Protein AF-A0A498HSN2-F1 (afdb_monomer)

Solvent-accessible surface area (backbone atoms only — not comparable to full-atom values): 5650 Å² total; per-residue (Å²): 113,71,64,61,48,51,52,37,43,51,29,38,59,40,42,69,43,93,50,56,70,57,13,42,50,24,47,53,50,46,45,51,50,57,70,61,40,72,82,65,74,71,50,40,72,53,52,53,49,42,41,64,67,23,52,52,48,35,48,51,52,38,49,53,52,23,55,60,25,69,75,39,86,94,24,68,66,60,20,51,47,31,50,54,41,39,52,54,41,52,51,39,51,52,54,55,45,64,74,40,42,67,56,62,74,110

pLDDT: mean 91.73, std 8.11, range [59.59, 98.5]

Mean predicted aligned error: 3.61 Å

Secondary structure (DSSP, 8-state):
-HHHHHHHHHHHHHTT-SSHHHHHHHHHHHHHHHHHGGGG---HHHHHHHIIIIIHHHHHHHHHHHHHHHTSTT-HHHHHHHHHHHHHHHHHHHHHHHHHHHHHT-

Radius of gyration: 14.37 Å; Cα contacts (8 Å, |Δi|>4): 95; chains: 1; bounding box: 35×22×41 Å

Nearest PDB structures (foldseek):
  6f1u-assembly1_f  TM=6.181E-01  e=3.260E+00  Homo sapiens
  6f1t-assembly1_f  TM=6.181E-01  e=8.762E+00  Homo sapiens
  7z8f-assembly1_m  TM=4.822E-01  e=9.230E+00  Homo sapiens

Organism: Malus domestica (NCBI:txid3750)

InterPro domains:
  IPR056604 GBF1-like, tetratricopeptide repeats domain [PF23325] (5-106)

Sequence (106 aa):
MNLFVKLGEAFQKISLARREEIRNHAVLSLQKSFKLAEELEFTPTNYTSCFNLVIFVMVDDLHKKMLEYSQRENAEKEMRGMEGTLKIALELLTDVYLQFLIPISQ

Structure (mmCIF, N/CA/C/O backbone):
data_AF-A0A498HSN2-F1
#
_entry.id   AF-A0A498HSN2-F1
#
loop_
_atom_site.group_PDB
_atom_site.id
_atom_site.type_symbol
_atom_site.label_atom_id
_atom_site.label_alt_id
_atom_site.label_comp_id
_atom_site.label_asym_id
_atom_site.label_entity_id
_atom_site.label_seq_id
_atom_site.pdbx_PDB_ins_code
_atom_site.Cartn_x
_atom_site.Cartn_y
_atom_site.Cartn_z
_atom_site.occupancy
_atom_site.B_iso_or_equiv
_atom_site.auth_seq_id
_atom_site.auth_comp_id
_atom_site.auth_asym_id
_atom_site.auth_atom_id
_atom_site.pdbx_PDB_model_num
ATOM 1 N N . MET A 1 1 ? -19.754 2.779 6.183 1.00 59.59 1 MET A N 1
ATOM 2 C CA . MET A 1 1 ? -18.501 1.994 6.125 1.00 59.59 1 MET A CA 1
ATOM 3 C C . MET A 1 1 ? -18.042 1.633 4.704 1.00 59.59 1 MET A C 1
ATOM 5 O O . MET A 1 1 ? -16.874 1.814 4.391 1.00 59.59 1 MET A O 1
ATOM 9 N N . ASN A 1 2 ? -18.953 1.211 3.816 1.00 71.62 2 ASN A N 1
ATOM 10 C CA . ASN A 1 2 ? -18.661 0.874 2.412 1.00 71.62 2 ASN A CA 1
ATOM 11 C C . ASN A 1 2 ? -17.909 1.985 1.631 1.00 71.62 2 ASN A C 1
ATOM 13 O O . ASN A 1 2 ? -17.077 1.683 0.787 1.00 71.62 2 ASN A O 1
ATOM 17 N N . LEU A 1 3 ? -18.146 3.265 1.948 1.00 87.69 3 LEU A N 1
ATOM 18 C CA . LEU A 1 3 ? -17.511 4.394 1.252 1.00 87.69 3 LEU A CA 1
ATOM 19 C C . LEU A 1 3 ? -16.021 4.572 1.572 1.00 87.69 3 LEU A C 1
ATOM 21 O O . LEU A 1 3 ? -15.260 4.890 0.667 1.00 87.69 3 LEU A O 1
ATOM 25 N N . PHE A 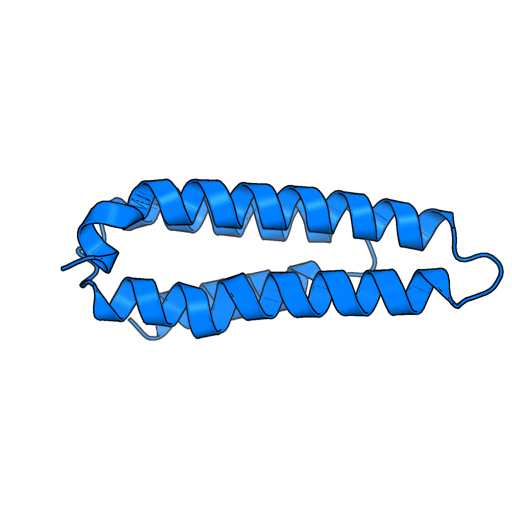1 4 ? -15.595 4.349 2.821 1.00 89.75 4 PHE A N 1
ATOM 26 C CA . PHE A 1 4 ? -14.181 4.488 3.183 1.00 89.75 4 PHE A CA 1
ATOM 27 C C . PHE A 1 4 ? -13.349 3.352 2.584 1.00 89.75 4 PHE A C 1
ATOM 29 O O . PHE A 1 4 ? -12.302 3.600 2.000 1.00 89.75 4 PHE A O 1
ATOM 36 N N . VAL A 1 5 ? -13.864 2.118 2.632 1.00 89.56 5 VAL 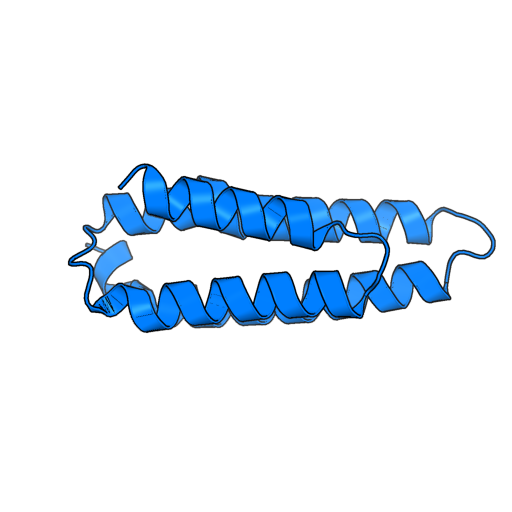A N 1
ATOM 37 C CA . VAL A 1 5 ? -13.232 0.976 1.953 1.00 89.56 5 VAL A CA 1
ATOM 38 C C . VAL A 1 5 ? -13.153 1.228 0.447 1.00 89.56 5 VAL A C 1
ATOM 40 O O . VAL A 1 5 ? -12.079 1.094 -0.122 1.00 89.56 5 VAL A O 1
ATOM 43 N N . LYS A 1 6 ? -14.231 1.708 -0.191 1.00 92.81 6 LYS A N 1
ATOM 44 C CA . LYS A 1 6 ? -14.214 2.091 -1.616 1.00 92.81 6 LYS A CA 1
ATOM 45 C C . LYS A 1 6 ? -13.200 3.185 -1.942 1.00 92.81 6 LYS A C 1
ATOM 47 O O . LYS A 1 6 ? -12.573 3.139 -2.997 1.00 92.81 6 LYS A O 1
ATOM 52 N N . LEU A 1 7 ? -13.051 4.179 -1.067 1.00 93.56 7 LEU A N 1
ATOM 53 C CA . LEU A 1 7 ? -12.024 5.210 -1.212 1.00 93.56 7 LEU A CA 1
ATOM 54 C C . LEU A 1 7 ? -10.625 4.588 -1.125 1.00 93.56 7 LEU A C 1
ATOM 56 O O . LEU A 1 7 ? -9.767 4.882 -1.955 1.00 93.56 7 LEU A O 1
ATOM 60 N N . GLY A 1 8 ? -10.422 3.689 -0.164 1.00 94.25 8 GLY A N 1
ATOM 61 C CA . GLY A 1 8 ? -9.196 2.917 -0.019 1.00 94.25 8 GLY A CA 1
ATOM 62 C C . GLY A 1 8 ? -8.866 2.094 -1.263 1.00 94.25 8 GLY A C 1
ATOM 63 O O . GLY A 1 8 ? -7.771 2.218 -1.801 1.00 94.25 8 GLY A O 1
ATOM 64 N N . GLU A 1 9 ? -9.827 1.330 -1.779 1.00 94.81 9 GLU A N 1
ATOM 65 C CA . GLU A 1 9 ? -9.703 0.569 -3.028 1.00 94.81 9 GLU A CA 1
ATOM 66 C C . GLU A 1 9 ? -9.387 1.476 -4.227 1.00 94.81 9 GLU A C 1
ATOM 68 O O . GLU A 1 9 ? -8.611 1.106 -5.108 1.00 94.81 9 GLU A O 1
ATOM 73 N N . ALA A 1 10 ? -9.963 2.681 -4.285 1.00 96.44 10 ALA A N 1
ATOM 74 C CA . ALA A 1 10 ? -9.649 3.639 -5.340 1.00 96.44 10 ALA A CA 1
ATOM 75 C C . ALA A 1 10 ? -8.181 4.086 -5.266 1.00 96.44 10 ALA A C 1
ATOM 77 O O . ALA A 1 10 ? -7.486 4.063 -6.284 1.00 96.44 10 ALA A O 1
ATOM 78 N N . PHE A 1 11 ? -7.679 4.431 -4.076 1.00 97.12 11 PHE A N 1
ATOM 79 C CA . PHE A 1 11 ? -6.266 4.770 -3.897 1.00 97.12 11 PHE A CA 1
ATOM 80 C C . PHE A 1 11 ? -5.341 3.581 -4.159 1.00 97.12 11 PHE A C 1
ATOM 82 O O . PHE A 1 11 ? -4.323 3.762 -4.824 1.00 97.12 11 PHE A O 1
ATOM 89 N N . GLN A 1 12 ? -5.716 2.373 -3.733 1.00 96.06 12 GLN A N 1
ATOM 90 C CA . GLN A 1 12 ? -4.981 1.143 -4.027 1.00 96.06 12 GLN A CA 1
ATOM 91 C C . GLN A 1 12 ? -4.841 0.938 -5.543 1.00 96.06 12 GLN A C 1
ATOM 93 O O . GLN A 1 12 ? -3.727 0.752 -6.029 1.00 96.06 12 GLN A O 1
ATOM 98 N N . LYS A 1 13 ? -5.911 1.096 -6.331 1.00 96.88 13 LYS A N 1
ATOM 99 C CA . LYS A 1 13 ? -5.829 1.009 -7.803 1.00 96.88 13 LYS A CA 1
ATOM 100 C C . LYS A 1 13 ? -4.945 2.100 -8.410 1.00 96.88 13 LYS A C 1
ATOM 102 O O . LYS A 1 13 ? -4.159 1.823 -9.316 1.00 96.88 13 LYS A O 1
ATOM 107 N N . ILE A 1 14 ? -5.046 3.338 -7.920 1.00 97.56 14 ILE A N 1
ATOM 108 C CA . ILE A 1 14 ? -4.221 4.460 -8.402 1.00 97.56 14 ILE A CA 1
ATOM 109 C C . ILE A 1 14 ? -2.744 4.265 -8.017 1.00 97.56 14 ILE A C 1
ATOM 111 O O . ILE A 1 14 ? -1.860 4.678 -8.769 1.00 97.56 14 ILE A O 1
ATOM 115 N N . SER A 1 15 ? -2.454 3.567 -6.915 1.00 97.25 15 SER A N 1
ATOM 116 C CA . SER A 1 15 ? -1.087 3.231 -6.499 1.00 97.25 15 SER A CA 1
ATOM 117 C C . SER A 1 15 ? -0.343 2.349 -7.510 1.00 97.25 15 SER A C 1
ATOM 119 O O . SER A 1 15 ? 0.873 2.267 -7.448 1.00 97.25 15 SER A O 1
ATOM 121 N N . LEU A 1 16 ? -1.031 1.764 -8.499 1.00 96.75 1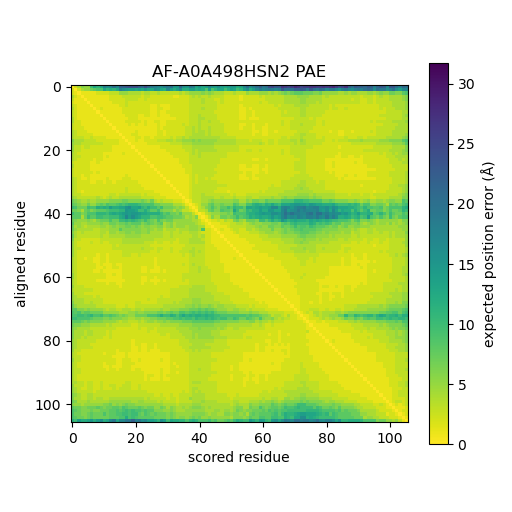6 LEU A N 1
ATOM 122 C CA . LEU A 1 16 ? -0.435 1.000 -9.604 1.00 96.75 16 LEU A CA 1
ATOM 123 C C . LEU A 1 16 ? -0.250 1.824 -10.892 1.00 96.75 16 LEU A C 1
ATOM 125 O O . LEU A 1 16 ? 0.067 1.279 -11.953 1.00 96.75 16 LEU A O 1
ATOM 129 N N . ALA A 1 17 ? -0.444 3.144 -10.831 1.00 96.69 17 ALA A N 1
ATOM 130 C CA . ALA A 1 17 ? -0.263 4.033 -11.971 1.00 96.69 17 ALA A CA 1
ATOM 131 C C . ALA A 1 17 ? 1.157 3.960 -12.562 1.00 96.69 17 ALA A C 1
ATOM 133 O O . ALA A 1 17 ? 2.164 3.760 -11.882 1.00 96.69 17 ALA A O 1
ATOM 134 N N . ARG A 1 18 ? 1.268 4.217 -13.869 1.00 92.56 18 ARG A N 1
ATOM 135 C CA . ARG A 1 18 ? 2.566 4.207 -14.563 1.00 92.56 18 ARG A CA 1
ATOM 136 C C . ARG A 1 18 ? 3.527 5.286 -14.043 1.00 92.56 18 ARG A C 1
ATOM 138 O O . ARG A 1 18 ? 4.732 5.056 -13.996 1.00 92.56 18 ARG A O 1
ATOM 145 N N . ARG A 1 19 ? 3.005 6.460 -13.676 1.00 95.94 19 ARG A N 1
ATOM 146 C CA . ARG A 1 19 ? 3.803 7.594 -13.184 1.00 95.94 19 ARG A CA 1
ATOM 147 C C . ARG A 1 19 ? 4.034 7.460 -11.683 1.00 95.94 19 ARG A C 1
ATOM 149 O O . ARG A 1 19 ? 3.070 7.402 -10.927 1.00 95.94 19 ARG A O 1
ATOM 156 N N . GLU A 1 20 ? 5.297 7.466 -11.276 1.00 96.31 20 GLU A N 1
ATOM 157 C CA . GLU A 1 20 ? 5.709 7.310 -9.877 1.00 96.31 20 GLU A CA 1
ATOM 158 C C . GLU A 1 20 ? 5.110 8.371 -8.954 1.00 96.31 20 GLU A C 1
ATOM 160 O O . GLU A 1 20 ? 4.557 8.034 -7.914 1.00 96.31 20 GLU A O 1
ATOM 165 N N . GLU A 1 21 ? 5.111 9.633 -9.381 1.00 97.31 21 GLU A N 1
ATOM 166 C CA . GLU A 1 21 ? 4.515 10.740 -8.625 1.00 97.31 21 GLU A CA 1
ATOM 167 C C . GLU A 1 21 ? 3.038 10.488 -8.291 1.00 97.31 21 GLU A C 1
ATOM 169 O O . GLU A 1 21 ? 2.601 10.740 -7.171 1.00 97.31 21 GLU A O 1
ATOM 174 N N . ILE A 1 22 ? 2.274 9.931 -9.241 1.00 97.88 22 ILE A N 1
ATOM 175 C CA . ILE A 1 22 ? 0.853 9.613 -9.045 1.00 97.88 22 ILE A CA 1
ATOM 176 C C . ILE A 1 22 ? 0.700 8.458 -8.055 1.00 97.88 22 ILE A C 1
ATOM 178 O O . ILE A 1 22 ? -0.148 8.536 -7.165 1.00 97.88 22 ILE A O 1
ATOM 182 N N . ARG A 1 23 ? 1.526 7.408 -8.180 1.00 97.88 23 ARG A N 1
ATOM 183 C CA . ARG A 1 23 ? 1.501 6.281 -7.238 1.00 97.88 23 ARG A CA 1
ATOM 184 C C . ARG A 1 23 ? 1.783 6.750 -5.816 1.00 97.88 23 ARG A C 1
ATOM 186 O O . ARG A 1 23 ? 0.989 6.489 -4.917 1.00 97.88 23 ARG A O 1
ATOM 193 N N . ASN A 1 24 ? 2.875 7.490 -5.632 1.00 98.38 24 ASN A N 1
ATOM 194 C CA . ASN A 1 24 ? 3.311 7.977 -4.326 1.00 98.38 24 ASN A CA 1
ATOM 195 C C . ASN A 1 24 ? 2.258 8.911 -3.718 1.00 98.38 24 ASN A C 1
ATOM 197 O O . ASN A 1 24 ? 1.907 8.770 -2.548 1.00 98.38 24 ASN A O 1
ATOM 201 N N . HIS A 1 25 ? 1.681 9.810 -4.521 1.00 98.19 25 HIS A N 1
ATOM 202 C CA . HIS A 1 25 ? 0.606 10.684 -4.060 1.00 98.19 25 HIS A CA 1
ATOM 203 C C . HIS A 1 25 ? -0.640 9.899 -3.623 1.00 98.19 25 HIS A C 1
ATOM 205 O O . HIS A 1 25 ? -1.281 10.275 -2.641 1.00 98.19 25 HIS A O 1
ATOM 211 N N . ALA A 1 26 ? -0.995 8.809 -4.310 1.00 98.25 26 ALA A N 1
ATOM 212 C CA . ALA A 1 26 ? -2.125 7.967 -3.919 1.00 98.25 26 ALA A CA 1
ATOM 213 C C . ALA A 1 26 ? -1.894 7.281 -2.567 1.00 98.25 26 ALA A C 1
ATOM 215 O O . ALA A 1 26 ? -2.774 7.339 -1.709 1.00 98.25 26 ALA A O 1
ATOM 216 N N . VAL A 1 27 ? -0.702 6.716 -2.344 1.00 98.19 27 VAL A N 1
ATOM 217 C CA . VAL A 1 27 ? -0.341 6.097 -1.056 1.00 98.19 27 VAL A CA 1
ATOM 218 C C . VAL A 1 27 ? -0.380 7.136 0.071 1.00 98.19 27 VAL A C 1
ATOM 220 O O . VAL A 1 27 ? -1.033 6.923 1.088 1.00 98.19 27 VAL A O 1
ATOM 223 N N . LEU A 1 28 ? 0.224 8.310 -0.127 1.00 97.94 28 LEU A N 1
ATOM 224 C CA . LEU A 1 28 ? 0.212 9.384 0.877 1.00 97.94 28 LEU A CA 1
ATOM 225 C C . LEU A 1 28 ? -1.204 9.921 1.152 1.00 97.94 28 LEU A C 1
ATOM 227 O O . LEU A 1 28 ? -1.546 10.243 2.292 1.00 97.94 28 LEU A O 1
ATOM 231 N N . SER A 1 29 ? -2.054 9.991 0.125 1.00 97.75 29 SER A N 1
ATOM 232 C CA . SER A 1 29 ? -3.460 10.394 0.277 1.00 97.75 29 SER A CA 1
ATOM 233 C C . SER A 1 29 ? -4.260 9.367 1.077 1.00 97.75 29 SER A C 1
ATOM 235 O O . SER A 1 29 ? -5.085 9.743 1.913 1.00 97.75 29 SER A O 1
ATOM 237 N N . LEU A 1 30 ? -3.985 8.076 0.876 1.00 96.25 30 LEU A N 1
ATOM 238 C CA . LEU A 1 30 ? -4.564 7.007 1.682 1.00 96.25 30 LEU A CA 1
ATOM 239 C C . LEU A 1 30 ? -4.128 7.121 3.149 1.00 96.25 30 LEU A C 1
ATOM 241 O O . LEU A 1 30 ? -4.983 7.106 4.032 1.00 96.25 30 LEU A O 1
ATOM 245 N N . GLN A 1 31 ? -2.835 7.331 3.419 1.00 94.81 31 GLN A N 1
ATOM 246 C CA . GLN A 1 31 ? -2.320 7.529 4.782 1.00 94.81 31 GLN A CA 1
ATOM 247 C C . GLN A 1 31 ? -3.016 8.707 5.474 1.00 94.81 31 GLN A C 1
ATOM 249 O O . GLN A 1 31 ? -3.471 8.595 6.610 1.00 94.81 31 GLN A O 1
ATOM 254 N N . LYS A 1 32 ? -3.145 9.841 4.771 1.00 93.81 32 LYS A N 1
ATOM 255 C CA . LYS A 1 32 ? -3.861 11.017 5.278 1.00 93.81 32 LYS A CA 1
ATOM 256 C C . LYS A 1 32 ? -5.328 10.702 5.577 1.00 93.81 32 LYS A C 1
ATOM 258 O O . LYS A 1 32 ? -5.852 11.184 6.575 1.00 93.81 32 LYS A O 1
ATOM 263 N N . SER A 1 33 ? -5.974 9.886 4.745 1.00 92.19 33 SER A N 1
ATOM 264 C CA . SER A 1 33 ? -7.364 9.469 4.958 1.00 92.19 33 SER A CA 1
ATOM 265 C C . SER A 1 33 ? -7.522 8.671 6.254 1.00 92.19 33 SER A C 1
ATOM 267 O O . SER A 1 33 ? -8.468 8.920 6.988 1.00 92.19 33 SER A O 1
ATOM 269 N N . PHE A 1 34 ? -6.581 7.777 6.578 1.00 90.19 34 PHE A N 1
ATOM 270 C CA . PHE A 1 34 ? -6.577 7.051 7.857 1.00 90.19 34 PHE A CA 1
ATOM 271 C C . PHE A 1 34 ? -6.285 7.955 9.058 1.00 90.19 34 PHE A C 1
ATOM 273 O O . PHE A 1 34 ? -6.956 7.835 10.078 1.00 90.19 34 PHE A O 1
ATOM 280 N N . LYS A 1 35 ? -5.359 8.913 8.928 1.00 87.69 35 LYS A N 1
ATOM 281 C CA . LYS A 1 35 ? -5.089 9.906 9.984 1.00 87.69 35 LYS A CA 1
ATOM 282 C C . LYS A 1 35 ? -6.326 10.740 10.326 1.00 87.69 35 LYS A C 1
ATOM 284 O O . LYS A 1 35 ? -6.578 11.003 11.490 1.00 87.69 35 LYS A O 1
ATOM 289 N N . LEU A 1 36 ? -7.114 11.116 9.318 1.00 87.50 36 LEU A N 1
ATOM 290 C CA . LEU A 1 36 ? -8.367 11.860 9.499 1.00 87.50 36 LEU A CA 1
ATOM 291 C C . LEU A 1 36 ? -9.550 10.969 9.917 1.00 87.50 36 LEU A C 1
ATOM 293 O O . LEU A 1 36 ? -10.588 11.484 10.318 1.00 87.50 36 LEU A O 1
ATOM 297 N N . ALA A 1 37 ? -9.422 9.645 9.809 1.00 83.38 37 ALA A N 1
ATOM 298 C CA . ALA A 1 37 ? -10.501 8.711 10.113 1.00 83.38 37 ALA A CA 1
ATOM 299 C C . ALA A 1 37 ? -10.700 8.457 11.615 1.00 83.38 37 ALA A C 1
ATOM 301 O O . ALA A 1 37 ? -11.685 7.815 11.970 1.00 83.38 37 ALA A O 1
ATOM 302 N N . GLU A 1 38 ? -9.828 8.963 12.495 1.00 72.00 38 GLU A N 1
ATOM 303 C CA . GLU A 1 38 ? -10.034 8.882 13.954 1.00 72.00 38 GLU A CA 1
ATOM 304 C C . GLU A 1 38 ? -11.383 9.477 14.380 1.00 72.00 38 GLU A C 1
ATOM 306 O O . GLU A 1 38 ? -12.028 8.965 15.291 1.00 72.00 38 GLU A O 1
ATOM 311 N N . GLU A 1 39 ? -11.857 10.498 13.663 1.00 71.94 39 GLU A N 1
ATOM 312 C CA . GLU A 1 39 ? -13.141 11.156 13.916 1.00 71.94 39 GLU A CA 1
ATOM 313 C C . GLU A 1 39 ? -14.355 10.354 13.403 1.00 71.94 39 GLU A C 1
ATOM 315 O O . GLU A 1 39 ? -15.495 10.725 13.666 1.00 71.94 39 GLU A O 1
ATOM 320 N N . LEU A 1 40 ? -14.146 9.254 12.664 1.00 73.69 40 LEU A N 1
ATOM 321 C CA . LEU A 1 40 ? -15.217 8.476 12.020 1.00 73.69 40 LEU A CA 1
ATOM 322 C C . LEU A 1 40 ? -15.798 7.350 12.897 1.00 73.69 40 LEU A C 1
ATOM 324 O O . LEU A 1 40 ? -16.554 6.525 12.378 1.00 73.69 40 LEU A O 1
ATOM 328 N N . GLU A 1 41 ? -15.454 7.298 14.191 1.00 71.12 41 GLU A N 1
ATOM 329 C CA . GLU A 1 41 ? -15.946 6.305 15.169 1.00 71.12 41 GLU A CA 1
ATOM 330 C C . GLU A 1 41 ? -15.884 4.852 14.648 1.00 71.12 41 GLU A C 1
ATOM 332 O O . GLU A 1 41 ? -16.841 4.075 14.720 1.00 71.12 41 GLU A O 1
ATOM 337 N N . PHE A 1 42 ? -14.756 4.458 14.055 1.00 74.44 42 PHE A N 1
ATOM 338 C CA . PHE A 1 42 ? -14.608 3.098 13.541 1.00 74.44 42 PHE A CA 1
ATOM 339 C C . PHE A 1 42 ? -14.577 2.052 14.661 1.00 74.44 42 PHE A C 1
ATOM 341 O O . PHE A 1 42 ? -13.890 2.194 15.670 1.00 74.44 42 PHE A O 1
ATOM 348 N N . THR A 1 43 ? -15.295 0.950 14.435 1.00 81.69 43 THR A N 1
ATOM 349 C CA . THR A 1 43 ? -15.235 -0.247 15.278 1.00 81.69 43 THR A CA 1
ATOM 350 C C . THR A 1 43 ? -13.968 -1.065 14.976 1.00 81.69 43 THR A C 1
ATOM 352 O O . THR A 1 43 ? -13.409 -0.945 13.882 1.00 81.69 43 THR A O 1
ATOM 355 N N . PRO A 1 44 ? -13.534 -1.963 15.878 1.00 79.88 44 PRO A N 1
ATOM 356 C CA . PRO A 1 44 ? -12.424 -2.891 15.626 1.00 79.88 44 PRO A CA 1
ATOM 357 C C . PRO A 1 44 ? -12.551 -3.636 14.287 1.00 79.88 44 PRO A C 1
ATOM 359 O O . PRO A 1 44 ? -11.655 -3.598 13.444 1.00 79.88 44 PRO A O 1
ATOM 362 N N . THR A 1 45 ? -13.733 -4.205 14.023 1.00 83.00 45 THR A N 1
ATOM 363 C CA . THR A 1 45 ? -14.065 -4.901 12.768 1.00 83.00 45 THR A CA 1
ATOM 364 C C . THR A 1 45 ? -13.885 -4.010 11.539 1.00 83.00 45 THR A C 1
ATOM 366 O O . THR A 1 45 ? -13.499 -4.485 10.463 1.00 83.00 45 THR A O 1
ATOM 369 N N . ASN A 1 46 ? -14.148 -2.709 11.692 1.00 84.19 46 ASN A N 1
ATOM 370 C CA . ASN A 1 46 ? -14.032 -1.754 10.607 1.00 84.19 46 ASN A CA 1
ATOM 371 C C . ASN A 1 46 ? -12.568 -1.529 10.212 1.00 84.19 46 ASN A C 1
ATOM 373 O O . ASN A 1 46 ? -12.242 -1.539 9.021 1.00 84.19 46 ASN A O 1
ATOM 377 N N . TYR A 1 47 ? -11.687 -1.394 11.205 1.00 83.88 47 TYR A N 1
ATOM 378 C CA . TYR A 1 47 ? -10.247 -1.295 10.991 1.00 83.88 47 TYR A CA 1
ATOM 379 C C . TYR A 1 47 ? -9.695 -2.562 10.348 1.00 83.88 47 TYR A C 1
ATOM 381 O O . TYR A 1 47 ? -9.076 -2.479 9.287 1.00 83.88 47 TYR A O 1
ATOM 389 N N . THR A 1 48 ? -10.001 -3.738 10.905 1.00 86.56 48 THR A N 1
ATOM 390 C CA . T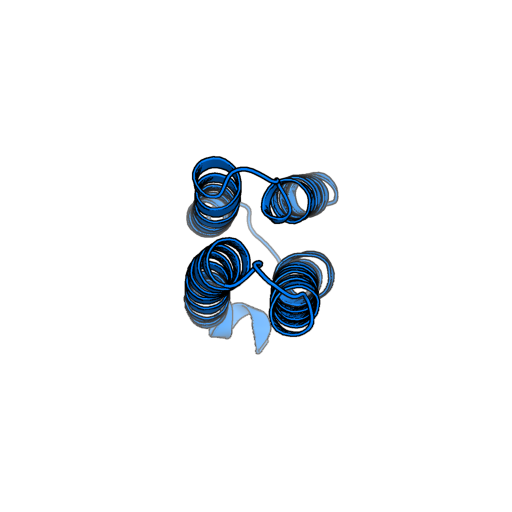HR A 1 48 ? -9.551 -5.027 10.357 1.00 86.56 48 THR A CA 1
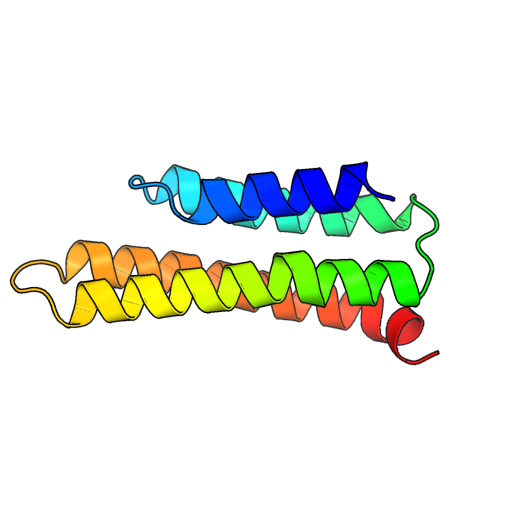ATOM 391 C C . THR A 1 48 ? -9.952 -5.196 8.891 1.00 86.56 48 THR A C 1
ATOM 393 O O . THR A 1 48 ? -9.146 -5.624 8.066 1.00 86.56 48 THR A O 1
ATOM 396 N N . SER A 1 49 ? -11.177 -4.800 8.533 1.00 88.56 49 SER A N 1
ATOM 397 C CA . SER A 1 49 ? -11.643 -4.859 7.143 1.00 88.56 49 SER A CA 1
ATOM 398 C C . SER A 1 49 ? -10.846 -3.929 6.224 1.00 88.56 49 SER A C 1
ATOM 400 O O . SER A 1 49 ? -10.524 -4.315 5.105 1.00 88.56 49 SER A O 1
ATOM 402 N N . CYS A 1 50 ? -10.485 -2.726 6.681 1.00 89.19 50 CYS A N 1
ATOM 403 C CA . CYS A 1 50 ? -9.657 -1.808 5.897 1.00 89.19 50 CYS A CA 1
ATOM 404 C C . CYS A 1 50 ? -8.233 -2.348 5.691 1.00 89.19 50 CYS A C 1
ATOM 406 O O . CYS A 1 50 ? -7.696 -2.236 4.590 1.00 89.19 50 CYS A O 1
ATOM 408 N N . PHE A 1 51 ? -7.640 -2.986 6.703 1.00 91.25 51 PHE A N 1
ATOM 409 C CA . PHE A 1 51 ? -6.352 -3.670 6.544 1.00 91.25 51 PHE A CA 1
ATOM 410 C C . PHE A 1 51 ? -6.430 -4.772 5.491 1.00 91.25 51 PHE A C 1
ATOM 412 O O . PHE A 1 51 ? -5.662 -4.759 4.529 1.00 91.25 51 PHE A O 1
ATOM 419 N N . ASN A 1 52 ? -7.401 -5.673 5.638 1.00 92.75 52 ASN A N 1
ATOM 420 C CA . ASN A 1 52 ? -7.526 -6.850 4.785 1.00 92.75 52 ASN A CA 1
ATOM 421 C C . ASN A 1 52 ? -7.883 -6.509 3.338 1.00 92.75 52 ASN A C 1
ATOM 423 O O . ASN A 1 52 ? -7.353 -7.129 2.424 1.00 92.75 52 ASN A O 1
ATOM 427 N N . LEU A 1 53 ? -8.784 -5.548 3.122 1.00 93.94 53 LEU A N 1
ATOM 428 C CA . LEU A 1 53 ? -9.306 -5.247 1.786 1.00 93.94 53 LEU A CA 1
ATOM 429 C C . LEU A 1 53 ? -8.509 -4.169 1.050 1.00 93.94 53 LEU A C 1
ATOM 431 O O . LEU A 1 53 ? -8.591 -4.093 -0.172 1.00 93.94 53 LEU A O 1
ATOM 435 N N . VAL A 1 54 ? -7.760 -3.327 1.769 1.00 94.75 54 VAL A N 1
ATOM 436 C CA . VAL A 1 54 ? -7.065 -2.180 1.170 1.00 94.75 54 VAL A CA 1
ATOM 437 C C . VAL A 1 54 ? -5.564 -2.256 1.392 1.00 94.75 54 VAL A C 1
ATOM 439 O O . VAL A 1 54 ? -4.816 -2.289 0.419 1.00 94.75 54 VAL A O 1
ATOM 442 N N . ILE A 1 55 ? -5.103 -2.258 2.646 1.00 95.31 55 ILE A N 1
ATOM 443 C CA . ILE A 1 55 ? -3.675 -2.052 2.932 1.00 95.31 55 ILE A CA 1
ATOM 444 C C . ILE A 1 55 ? -2.849 -3.267 2.505 1.00 95.31 55 ILE A C 1
ATOM 446 O O . ILE A 1 55 ? -1.889 -3.105 1.755 1.00 95.31 55 ILE A O 1
ATOM 450 N N . PHE A 1 56 ? -3.233 -4.476 2.924 1.00 96.62 56 PHE A N 1
ATOM 451 C CA . PHE A 1 56 ? -2.511 -5.694 2.545 1.00 96.62 56 PHE A CA 1
ATOM 452 C C . PHE A 1 56 ? -2.572 -5.939 1.040 1.00 96.62 56 PHE A C 1
ATOM 454 O O . PHE A 1 56 ? -1.539 -6.182 0.426 1.00 96.62 56 PHE A O 1
ATOM 461 N N . VAL A 1 57 ? -3.745 -5.748 0.430 1.00 97.12 57 VAL A N 1
ATOM 462 C CA . VAL A 1 57 ? -3.914 -5.846 -1.028 1.00 97.12 57 VAL A CA 1
ATOM 463 C C . VAL A 1 57 ? -2.992 -4.868 -1.763 1.00 97.12 57 VAL A C 1
ATOM 465 O O . VAL A 1 57 ? -2.316 -5.252 -2.711 1.00 97.12 57 VAL A O 1
ATOM 468 N N . MET A 1 58 ? -2.912 -3.611 -1.317 1.00 97.75 58 MET A N 1
ATOM 469 C CA . MET A 1 58 ? -2.038 -2.607 -1.927 1.00 97.75 58 MET A CA 1
ATOM 470 C C . MET A 1 58 ? -0.556 -2.982 -1.816 1.00 97.75 58 MET A C 1
ATOM 472 O O . MET A 1 58 ? 0.173 -2.866 -2.800 1.00 97.75 58 MET A O 1
ATOM 476 N N . VAL A 1 59 ? -0.104 -3.421 -0.638 1.00 98.19 59 VAL A N 1
ATOM 477 C CA . VAL A 1 59 ? 1.291 -3.834 -0.421 1.00 98.19 59 VAL A CA 1
ATOM 478 C C . VAL A 1 59 ? 1.638 -5.043 -1.293 1.00 98.19 59 VAL A C 1
ATOM 480 O O . VAL A 1 59 ? 2.664 -5.019 -1.975 1.00 98.19 59 VAL A O 1
ATOM 483 N N . ASP A 1 60 ? 0.765 -6.051 -1.338 1.00 98.25 60 ASP A N 1
ATOM 484 C CA . ASP A 1 60 ? 0.957 -7.252 -2.153 1.00 98.25 60 ASP A CA 1
ATOM 485 C C . ASP A 1 60 ? 1.015 -6.926 -3.648 1.00 98.25 60 ASP A C 1
ATOM 487 O O . ASP A 1 60 ? 1.911 -7.400 -4.352 1.00 98.25 60 ASP A O 1
ATOM 491 N N . ASP A 1 61 ? 0.112 -6.077 -4.144 1.00 97.56 61 ASP A N 1
ATOM 492 C CA . ASP A 1 61 ? 0.091 -5.683 -5.552 1.00 97.56 61 ASP A CA 1
ATOM 493 C C . ASP A 1 61 ? 1.333 -4.873 -5.944 1.00 97.56 61 ASP A C 1
ATOM 495 O O . ASP A 1 61 ? 1.922 -5.113 -7.003 1.00 97.56 61 ASP A O 1
ATOM 499 N N . LEU A 1 62 ? 1.768 -3.937 -5.094 1.00 97.94 62 LEU A N 1
ATOM 500 C CA . LEU A 1 62 ? 2.991 -3.160 -5.314 1.00 97.94 62 LEU A CA 1
ATOM 501 C C . LEU A 1 62 ? 4.229 -4.063 -5.320 1.00 97.94 62 LEU A C 1
ATOM 503 O O . LEU A 1 62 ? 5.073 -3.935 -6.211 1.00 97.94 62 LEU A O 1
ATOM 507 N N . HIS A 1 63 ? 4.317 -4.999 -4.373 1.00 98.12 63 HIS A N 1
ATOM 508 C CA . HIS A 1 63 ? 5.410 -5.963 -4.292 1.00 98.12 63 HIS A CA 1
ATOM 509 C C . HIS A 1 63 ? 5.439 -6.883 -5.515 1.00 98.12 63 HIS A C 1
ATOM 511 O O . HIS A 1 63 ? 6.469 -7.004 -6.181 1.00 98.12 63 HIS A O 1
ATOM 517 N N . LYS A 1 64 ? 4.292 -7.452 -5.896 1.00 97.88 64 LYS A N 1
ATOM 518 C CA . LYS A 1 64 ? 4.166 -8.260 -7.113 1.00 97.88 64 LYS A CA 1
ATOM 519 C C . LYS A 1 64 ? 4.593 -7.472 -8.348 1.00 97.88 64 LYS A C 1
ATOM 521 O O . LYS A 1 64 ? 5.327 -7.989 -9.188 1.00 97.88 64 LYS A O 1
ATOM 526 N N . LYS A 1 65 ? 4.182 -6.207 -8.454 1.00 96.12 65 LYS A N 1
ATOM 527 C CA . LYS A 1 65 ? 4.522 -5.360 -9.598 1.00 96.12 65 LYS A CA 1
ATOM 528 C C . LYS A 1 65 ? 6.007 -4.997 -9.648 1.00 96.12 65 LYS A C 1
ATOM 530 O O . LYS A 1 65 ? 6.575 -4.925 -10.735 1.00 96.12 65 LYS A O 1
ATOM 535 N N . MET A 1 66 ? 6.643 -4.805 -8.496 1.00 96.75 66 MET A N 1
ATOM 536 C CA . MET A 1 66 ? 8.092 -4.630 -8.396 1.00 96.75 66 MET A CA 1
ATOM 537 C C . MET A 1 66 ? 8.838 -5.887 -8.878 1.00 96.75 66 MET A C 1
ATOM 539 O O . MET A 1 66 ? 9.742 -5.765 -9.707 1.00 96.75 66 MET A O 1
ATOM 543 N N . LEU A 1 67 ? 8.406 -7.084 -8.458 1.00 97.06 67 LEU A N 1
ATOM 544 C CA . LEU A 1 67 ? 8.965 -8.358 -8.934 1.00 97.06 67 LEU A CA 1
ATOM 545 C C . LEU A 1 67 ? 8.763 -8.564 -10.444 1.00 97.06 67 LEU A C 1
ATOM 547 O O . LEU A 1 67 ? 9.650 -9.066 -11.129 1.00 97.06 67 LEU A O 1
ATOM 551 N N . GLU A 1 68 ? 7.625 -8.138 -10.997 1.00 95.94 68 GLU A N 1
ATOM 552 C CA . GLU A 1 68 ? 7.402 -8.172 -12.449 1.00 95.94 68 GLU A CA 1
ATOM 553 C C . GLU A 1 68 ? 8.402 -7.299 -13.223 1.00 95.94 68 GLU A C 1
ATOM 555 O O . GLU A 1 68 ? 8.737 -7.638 -14.358 1.00 95.94 68 GLU A O 1
ATOM 560 N N . TYR A 1 69 ? 8.856 -6.172 -12.661 1.00 95.38 69 TYR A N 1
ATOM 561 C CA . TYR A 1 69 ? 9.877 -5.337 -13.301 1.00 95.38 69 TYR A CA 1
ATOM 562 C C . TYR A 1 69 ? 11.289 -5.873 -13.098 1.00 95.38 69 TYR A C 1
ATOM 564 O O . TYR A 1 69 ? 12.093 -5.748 -14.015 1.00 95.38 69 TYR A O 1
ATOM 572 N N . SER A 1 70 ? 11.594 -6.505 -11.961 1.00 94.38 70 SER A N 1
ATOM 573 C CA . SER A 1 70 ? 12.935 -7.055 -11.719 1.00 94.38 70 SER A CA 1
ATOM 574 C C . SER A 1 70 ? 13.312 -8.175 -12.696 1.00 94.38 70 SER A C 1
ATOM 576 O O . SER A 1 70 ? 14.488 -8.376 -12.981 1.00 94.38 70 SER A O 1
ATOM 578 N N . GLN A 1 71 ? 12.318 -8.873 -13.251 1.00 95.25 71 GLN A N 1
ATOM 579 C CA . GLN A 1 71 ? 12.510 -9.945 -14.234 1.00 95.25 71 GLN A CA 1
ATOM 580 C C . GLN A 1 71 ? 12.592 -9.450 -15.688 1.00 95.25 71 GLN A C 1
ATOM 582 O O . GLN A 1 71 ? 12.846 -10.246 -16.591 1.00 95.25 71 GLN A O 1
ATOM 587 N N . ARG A 1 72 ? 12.340 -8.160 -15.949 1.00 94.62 72 ARG A N 1
ATOM 588 C CA . ARG A 1 72 ? 12.349 -7.593 -17.305 1.00 94.62 72 ARG A CA 1
ATOM 589 C C . ARG A 1 72 ? 13.697 -6.959 -17.615 1.00 94.62 72 ARG A C 1
ATOM 591 O O . ARG A 1 72 ? 14.195 -6.132 -16.855 1.00 94.62 72 ARG A O 1
ATOM 598 N N . GLU A 1 73 ? 14.235 -7.263 -18.790 1.00 92.25 73 GLU A N 1
ATOM 599 C CA . GLU A 1 73 ? 15.395 -6.542 -19.314 1.00 92.25 73 GLU A CA 1
ATOM 600 C C . GLU A 1 73 ? 15.076 -5.048 -19.489 1.00 92.25 73 GLU A C 1
ATOM 602 O O . GLU A 1 73 ? 13.989 -4.675 -19.936 1.00 92.25 73 GLU A O 1
ATOM 607 N N . ASN A 1 74 ? 16.041 -4.189 -19.147 1.00 92.19 74 ASN A N 1
ATOM 608 C CA . ASN A 1 74 ? 15.952 -2.725 -19.240 1.00 92.19 74 ASN A CA 1
ATOM 609 C C . ASN A 1 74 ? 14.873 -2.053 -18.362 1.00 92.19 74 ASN A C 1
ATOM 611 O O . ASN A 1 74 ? 14.520 -0.905 -18.623 1.00 92.19 74 ASN A O 1
ATOM 615 N N . ALA A 1 75 ? 14.371 -2.717 -17.314 1.00 94.00 75 ALA A N 1
ATOM 616 C CA . ALA A 1 75 ? 13.349 -2.169 -16.410 1.00 94.00 75 ALA A CA 1
ATOM 617 C C . ALA A 1 75 ? 13.884 -1.728 -15.029 1.00 94.00 75 ALA A C 1
ATOM 619 O O . ALA A 1 75 ? 13.112 -1.544 -14.088 1.00 94.00 75 ALA A O 1
ATOM 620 N N . GLU A 1 76 ? 15.200 -1.544 -14.868 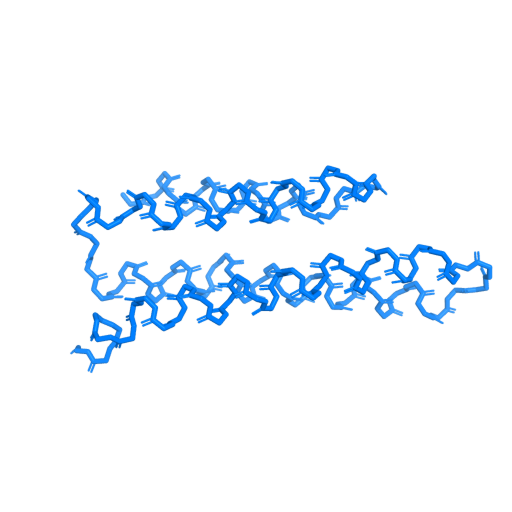1.00 94.75 76 GLU A N 1
ATOM 621 C CA . GLU A 1 76 ? 15.814 -1.191 -13.575 1.00 94.75 76 GLU A CA 1
ATOM 622 C C . GLU A 1 76 ? 15.295 0.125 -12.982 1.00 94.75 76 GLU A C 1
ATOM 624 O O . GLU A 1 76 ? 15.245 0.297 -11.761 1.00 94.75 76 GLU A O 1
ATOM 629 N N . LYS A 1 77 ? 14.955 1.095 -13.837 1.00 94.25 77 LYS A N 1
ATOM 630 C CA . LYS A 1 77 ? 14.437 2.391 -13.393 1.00 94.25 77 LYS A CA 1
ATOM 631 C C . LYS A 1 77 ? 13.013 2.241 -12.865 1.00 94.25 77 LYS A C 1
ATOM 633 O O . LYS A 1 77 ? 12.698 2.757 -11.798 1.00 94.25 77 LYS A O 1
ATOM 638 N N . GLU A 1 78 ? 12.172 1.516 -13.589 1.00 94.75 78 GLU A N 1
ATOM 639 C CA . GLU A 1 78 ? 10.799 1.199 -13.213 1.00 94.75 78 GLU A CA 1
ATOM 640 C C . GLU A 1 78 ? 10.756 0.349 -11.944 1.00 94.75 78 GLU A C 1
ATOM 642 O O . GLU A 1 78 ? 9.953 0.633 -11.057 1.00 94.75 78 GLU A O 1
ATOM 647 N N . MET A 1 79 ? 11.649 -0.638 -11.826 1.00 96.19 79 MET A N 1
ATOM 648 C CA . MET A 1 79 ? 11.798 -1.461 -10.627 1.00 96.19 79 MET A CA 1
ATOM 649 C C . MET A 1 79 ? 12.129 -0.596 -9.408 1.00 96.19 79 MET A C 1
ATOM 651 O O . MET A 1 79 ? 11.409 -0.666 -8.416 1.00 96.19 79 MET A O 1
ATOM 655 N N . ARG A 1 80 ? 13.152 0.269 -9.495 1.00 96.31 80 ARG A N 1
ATOM 656 C CA . ARG A 1 80 ? 13.516 1.190 -8.401 1.00 96.31 80 ARG A CA 1
ATOM 657 C C . ARG A 1 80 ? 12.382 2.148 -8.045 1.00 96.31 80 ARG A C 1
ATOM 659 O O . ARG A 1 80 ? 12.125 2.389 -6.870 1.00 96.31 80 ARG A O 1
ATOM 666 N N . GLY A 1 81 ? 11.666 2.658 -9.046 1.00 97.00 81 GLY A N 1
ATOM 667 C CA . GLY A 1 81 ? 10.498 3.507 -8.816 1.00 97.00 81 GLY A CA 1
ATOM 668 C C . GLY A 1 81 ? 9.335 2.767 -8.148 1.00 97.00 81 GLY A C 1
ATOM 669 O O . GLY A 1 81 ? 8.574 3.367 -7.392 1.00 97.00 81 GLY A O 1
ATOM 670 N N . MET A 1 82 ? 9.164 1.468 -8.410 1.00 97.38 82 MET A N 1
ATOM 671 C CA . MET A 1 82 ? 8.183 0.635 -7.705 1.00 97.38 82 MET A CA 1
ATOM 672 C C . MET A 1 82 ? 8.629 0.292 -6.286 1.00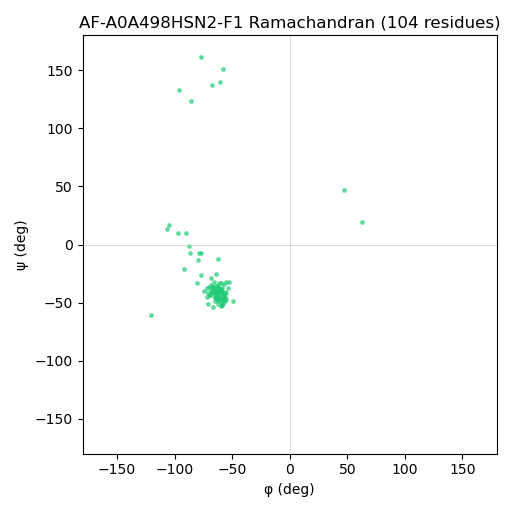 97.38 82 MET A C 1
ATOM 674 O O . MET A 1 82 ? 7.806 0.331 -5.378 1.00 97.38 82 MET A O 1
ATOM 678 N N . GLU A 1 83 ? 9.912 -0.002 -6.085 1.00 97.62 83 GLU A N 1
ATOM 679 C CA . GLU A 1 83 ? 10.506 -0.233 -4.765 1.00 97.62 83 GLU A CA 1
ATOM 680 C C . GLU A 1 83 ? 10.338 0.998 -3.861 1.00 97.62 83 GLU A C 1
ATOM 682 O O . GLU A 1 83 ? 9.915 0.873 -2.712 1.00 97.62 83 GLU A O 1
ATOM 687 N N . GLY A 1 84 ? 10.561 2.201 -4.404 1.00 97.94 84 GLY A N 1
ATOM 688 C CA . GLY A 1 84 ? 10.302 3.462 -3.710 1.00 97.94 84 GLY A CA 1
ATOM 689 C C . GLY A 1 84 ? 8.837 3.618 -3.292 1.00 97.94 84 GLY A C 1
ATOM 690 O O . GLY A 1 84 ? 8.559 3.930 -2.135 1.00 97.94 84 GLY A O 1
ATOM 691 N N . THR A 1 85 ? 7.887 3.335 -4.191 1.00 98.25 85 THR A N 1
ATOM 692 C CA . THR A 1 85 ? 6.452 3.340 -3.851 1.00 98.25 85 THR A CA 1
ATOM 693 C C . THR A 1 85 ? 6.115 2.287 -2.784 1.00 98.25 85 THR A C 1
ATOM 695 O O . THR A 1 85 ? 5.370 2.583 -1.850 1.00 98.25 85 THR A O 1
ATOM 698 N N . LEU A 1 86 ? 6.669 1.074 -2.891 1.00 98.38 86 LEU A N 1
ATOM 699 C CA . LEU A 1 86 ? 6.445 -0.012 -1.932 1.00 98.38 86 LEU A CA 1
ATOM 700 C C . LEU A 1 86 ? 6.945 0.362 -0.535 1.00 98.38 86 LEU A C 1
ATOM 702 O O . LEU A 1 86 ? 6.253 0.103 0.447 1.00 98.38 86 LEU A O 1
ATOM 706 N N . LYS A 1 87 ? 8.099 1.027 -0.439 1.00 98.50 87 LYS A N 1
ATOM 707 C CA . LYS A 1 87 ? 8.609 1.545 0.833 1.00 98.50 87 LYS A CA 1
ATOM 708 C C . LYS A 1 87 ? 7.601 2.489 1.501 1.00 98.50 87 LYS A C 1
ATOM 710 O O . LYS A 1 87 ? 7.287 2.291 2.669 1.00 98.50 87 LYS A O 1
ATOM 715 N N . ILE A 1 88 ? 7.041 3.447 0.757 1.00 98.25 88 ILE A N 1
ATOM 716 C CA . ILE A 1 88 ? 6.025 4.380 1.283 1.00 98.25 88 ILE A CA 1
ATOM 717 C C . ILE A 1 88 ? 4.771 3.613 1.739 1.00 98.25 88 ILE A C 1
ATOM 719 O O . ILE A 1 88 ? 4.176 3.933 2.767 1.00 98.25 88 ILE A O 1
ATOM 723 N N . ALA A 1 89 ? 4.364 2.576 1.002 1.00 98.19 89 ALA A N 1
ATOM 724 C CA . ALA A 1 89 ? 3.221 1.745 1.378 1.00 98.19 89 ALA A CA 1
ATOM 725 C C . ALA A 1 89 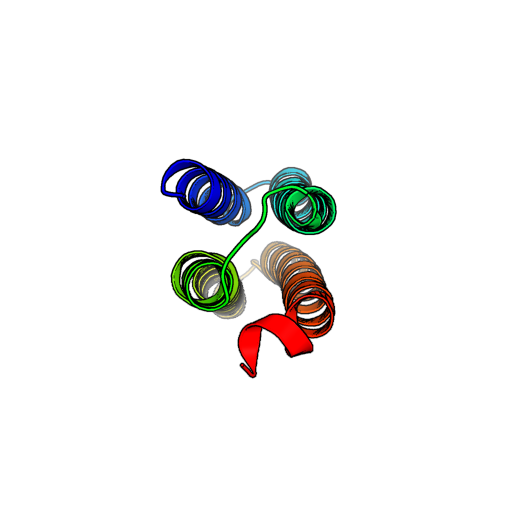? 3.467 0.935 2.665 1.00 98.19 89 ALA A C 1
ATOM 727 O O . ALA A 1 89 ? 2.552 0.790 3.473 1.00 98.19 89 ALA A O 1
ATOM 728 N N . LEU A 1 90 ? 4.691 0.446 2.885 1.00 98.25 90 LEU A N 1
ATOM 729 C CA . LEU A 1 90 ? 5.086 -0.241 4.121 1.00 98.25 90 LEU A CA 1
ATOM 730 C C . LEU A 1 90 ? 5.175 0.716 5.321 1.00 98.25 90 LEU A C 1
ATOM 732 O O . LEU A 1 90 ? 4.794 0.346 6.434 1.00 98.25 90 LEU A O 1
ATOM 736 N N . GLU A 1 91 ? 5.628 1.951 5.101 1.00 98.06 91 GLU A N 1
ATOM 737 C CA . GLU A 1 91 ? 5.585 3.018 6.110 1.00 98.06 91 GLU A CA 1
ATOM 738 C C . GLU A 1 91 ? 4.131 3.336 6.497 1.00 98.06 91 GLU A C 1
ATOM 740 O O . GLU A 1 91 ? 3.802 3.331 7.681 1.00 98.06 91 GLU A O 1
ATOM 745 N N . LEU A 1 92 ? 3.228 3.485 5.516 1.00 96.31 92 LEU A N 1
ATOM 746 C CA . LEU A 1 92 ? 1.786 3.626 5.762 1.00 96.31 92 LEU A CA 1
ATOM 747 C C . LEU A 1 92 ? 1.233 2.451 6.569 1.00 96.31 92 LEU A C 1
ATOM 749 O O . LEU A 1 92 ? 0.519 2.677 7.543 1.00 96.31 92 LEU A O 1
ATOM 753 N N . LEU A 1 93 ? 1.540 1.212 6.170 1.00 96.25 93 LEU A N 1
ATOM 754 C CA . LEU A 1 93 ? 1.078 0.013 6.871 1.00 96.25 93 LEU A CA 1
ATOM 755 C C . LEU A 1 93 ? 1.476 0.063 8.350 1.00 96.25 93 LEU A C 1
ATOM 757 O O . LEU A 1 93 ? 0.637 -0.176 9.216 1.00 96.25 93 LEU A O 1
ATOM 761 N N . THR A 1 94 ? 2.736 0.399 8.626 1.00 95.62 94 THR A N 1
ATOM 762 C CA . THR A 1 94 ? 3.276 0.474 9.989 1.00 95.62 94 THR A CA 1
ATOM 763 C C . THR A 1 94 ? 2.595 1.579 10.793 1.00 95.62 94 THR A C 1
ATOM 765 O O . THR A 1 94 ? 2.114 1.324 11.896 1.00 95.62 94 THR A O 1
ATOM 768 N N . ASP A 1 95 ? 2.494 2.782 10.227 1.00 93.75 95 ASP A N 1
ATOM 769 C CA . ASP A 1 95 ? 1.881 3.937 10.886 1.00 93.75 95 ASP A CA 1
ATOM 770 C C . ASP A 1 95 ? 0.418 3.674 11.250 1.00 93.75 95 ASP A C 1
ATOM 772 O O . ASP A 1 95 ? 0.005 3.887 12.389 1.00 93.75 95 ASP A O 1
ATOM 776 N N . VAL A 1 96 ? -0.365 3.179 10.287 1.00 91.31 96 VAL A N 1
ATOM 777 C CA . VAL A 1 96 ? -1.792 2.899 10.477 1.00 91.31 96 VAL A CA 1
ATOM 778 C C . VAL A 1 96 ? -1.978 1.737 11.457 1.00 91.31 96 VAL A C 1
ATOM 780 O O . VAL A 1 96 ? -2.901 1.758 12.269 1.00 91.31 96 VAL A O 1
ATOM 783 N N . TYR A 1 97 ? -1.098 0.730 11.430 1.00 90.81 97 TYR A N 1
ATOM 784 C CA . TYR A 1 97 ? -1.169 -0.395 12.366 1.00 90.81 97 TYR A CA 1
ATOM 785 C C . TYR A 1 97 ? -0.920 0.054 13.801 1.00 90.81 97 TYR A C 1
ATOM 787 O O . TYR A 1 97 ? -1.681 -0.306 14.692 1.00 90.81 97 TYR A O 1
ATOM 795 N N . LEU A 1 98 ? 0.102 0.882 14.023 1.00 90.75 98 LEU A N 1
ATOM 796 C CA . LEU A 1 98 ? 0.395 1.432 15.345 1.00 90.75 98 LEU A CA 1
ATOM 797 C C . LEU A 1 98 ? -0.724 2.352 15.840 1.00 90.75 98 LEU A C 1
ATOM 799 O O . LEU A 1 98 ? -1.111 2.257 17.003 1.00 90.75 98 LEU A O 1
ATOM 803 N N . GLN A 1 99 ? -1.276 3.188 14.957 1.00 86.62 99 GLN A N 1
ATOM 804 C CA . GLN A 1 99 ? -2.390 4.084 15.270 1.00 86.62 99 GLN A CA 1
ATOM 805 C C . GLN A 1 99 ? -3.624 3.313 15.766 1.00 86.62 99 GLN A C 1
ATOM 807 O O . GLN A 1 99 ? -4.268 3.722 16.730 1.00 86.62 99 GLN A O 1
ATOM 812 N N . PHE A 1 100 ? -3.928 2.169 15.149 1.00 85.31 100 PHE A N 1
ATOM 813 C CA . PHE A 1 100 ? -5.125 1.385 15.460 1.00 85.31 100 PHE A CA 1
ATOM 814 C C . PHE A 1 100 ? -4.850 0.101 16.249 1.00 85.31 100 PHE A C 1
ATOM 816 O O . PHE A 1 100 ? -5.754 -0.713 16.415 1.00 85.31 100 PHE A O 1
ATOM 823 N N . LEU A 1 101 ? -3.648 -0.067 16.808 1.00 86.19 101 LEU A N 1
ATOM 824 C CA . LEU A 1 101 ? -3.255 -1.275 17.541 1.00 86.19 101 LEU A CA 1
ATOM 825 C C . LEU A 1 101 ? -4.203 -1.585 18.707 1.00 86.19 101 LEU A C 1
ATOM 827 O O . LEU A 1 101 ? -4.630 -2.727 18.880 1.00 86.19 101 LEU A O 1
ATOM 831 N N . ILE A 1 102 ? -4.554 -0.566 19.499 1.00 83.69 102 ILE A N 1
ATOM 832 C CA . ILE A 1 102 ? -5.454 -0.734 20.645 1.00 83.69 102 ILE A CA 1
ATOM 833 C C . ILE A 1 102 ? -6.866 -1.097 20.156 1.00 83.69 102 ILE A C 1
ATOM 835 O O . ILE A 1 102 ? -7.342 -2.156 20.556 1.00 83.69 102 ILE A O 1
ATOM 839 N N . PRO A 1 103 ? -7.508 -0.328 19.250 1.00 79.00 103 PRO A N 1
ATOM 840 C CA . PRO A 1 103 ? -8.796 -0.713 18.674 1.00 79.00 103 PRO A CA 1
ATOM 841 C C . PRO A 1 103 ? -8.824 -2.104 18.035 1.00 79.00 103 PRO A C 1
ATOM 843 O O . PRO A 1 103 ? -9.832 -2.780 18.136 1.00 79.00 103 PRO A O 1
ATOM 846 N N . ILE A 1 104 ? -7.753 -2.544 17.369 1.00 76.69 104 ILE A N 1
ATOM 847 C CA . ILE A 1 104 ? -7.717 -3.838 16.663 1.00 76.69 104 ILE A CA 1
ATOM 848 C C . ILE A 1 104 ? -7.548 -5.027 17.625 1.00 76.69 104 ILE A C 1
ATOM 850 O O . ILE A 1 104 ? -7.939 -6.141 17.288 1.00 76.69 104 ILE A O 1
ATOM 854 N N . SER A 1 105 ? -6.946 -4.813 18.798 1.00 79.38 105 SER A N 1
ATOM 855 C CA . SER A 1 105 ? -6.667 -5.879 19.777 1.00 79.38 105 SER A CA 1
ATOM 856 C C . SER A 1 105 ? -7.810 -6.157 20.762 1.00 79.38 105 SER A C 1
ATOM 858 O O . SER A 1 105 ? -7.674 -7.051 21.600 1.00 79.38 105 SER A O 1
ATOM 860 N N . GLN A 1 106 ? -8.909 -5.404 20.665 1.00 65.62 106 GLN A N 1
ATOM 861 C CA . GLN A 1 106 ? -10.139 -5.577 21.446 1.00 65.62 106 GLN A CA 1
ATOM 862 C C . GLN A 1 106 ? -11.166 -6.422 20.694 1.00 65.62 106 GLN A C 1
ATOM 864 O O . GLN A 1 106 ? -11.817 -7.253 21.365 1.00 65.62 106 GLN A O 1
#

Foldseek 3Di:
DVVLLVLLVVLLVQLPDQDLVSNLVSLVVNLVSLVVCVVVPDALVRLVCSCVRHLVSSLVVLVVVLVVQVPDPPSPVVNVSSVVSSVSSVVSVVVSCVVCVVRNVD

=== Feature glossary ===
A reading guide for the features in this record.

Start from the sequence.

  · Sequence gives the chain of amino acids in standard one-letter code (A=alanine, C=cysteine, …, Y=tyrosine), read N→C. It is the only feature that is directly encoded by the gene; all structural features are derived from the folded form of this sequence.

Fold it, and you get atomic coordinates and the backbone conformation that goes with them.

  · The mmCIF table is the protein's shape written out atom by atom. For each backbone N, Cα, C, and carbonyl O, it records an (x, y, z) coordinate triple in Å plus the residue type, chain letter, and residue number.

  · Backbone dihedral angles. Every residue except chain termini has a φ (preceding-C → N → Cα → C) and a ψ (N → Cα → C → next-N). They are reported in degrees following the IUPAC sign convention. Secondary structure is essentially a statement about which (φ, ψ) basin each residue occupies.

  · DSSP 8-state secondary structure assigns each residue one of H (α-helix), G (3₁₀-helix), I (π-helix), E (extended β-strand), B (isolated β-bridge), T (hydrogen-bonded turn), S (bend), or '-' (coil). The assignment is computed from backbone hydrogen-bond geometry via the Kabsch–Sander algorithm.

  · P-SEA three-state annotation labels each residue as helix, strand, or coil based purely on the geometry of the Cα trace. It serves as a fallback when the full backbone (and thus DSSP) is unavailable.

Summarize the fold with a handful of shape descriptors and a per-residue structural alphabet.

  · Radius of gyration (Rg) is the root-mean-square distance of Cα atoms from their centroid — a single number for overall size and compactness. A globular domain of N residues has Rg ≈ 2.2·N^0.38 Å; an extended or disordered chain has a much larger Rg. The Cα contact count is the number of residue pairs whose Cα atoms are within 8 Å and are more than four positions apart in sequence — a standard proxy for tertiary packing density. The bounding box is the smallest axis-aligned box enclosing all Cα atoms.

  · Foldseek's 3Di representation compresses backbone geometry into a per-residue letter drawn from a learned twenty-state alphabet. It captures the tertiary interaction pattern around each residue — which residues are packed against it in space, regardless of where they are in sequence.

  · Accessible surface area quantifies burial. A residue with SASA near zero is packed into the hydrophobic core; one with SASA >100 Å² sits on the surface. Computed here via the Shrake–Rupley numerical algorithm with a 1.4 Å probe.

Ask how reliable the model is.

  · For AlphaFold models, the B-factor field carries pLDDT — the model's own estimate of local accuracy on a 0–100 scale. Regions with pLDDT<50 should be treated as essentially unmodeled; they often correspond to intrinsically disordered segments.

  · For experimental (PDB) structures, the B-factor (temperature factor) quantifies the positional spread of each atom in the crystal — a combination of thermal vibration and static disorder — in units of Å². High B-factors mark flexible loops or poorly resolved regions; low B-factors mark the rigid, well-ordered core.

  · PAE(i, j) answers: if I align the predicted and true structures on residue i, how far off (in Å) do I expect residue j to be? A block-diagonal PAE matrix with low values on the blocks and high values off-diagonal is the signature of a multi-domain protein with confidently predicted domains but uncertain inter-domain orientation.

Place it in context: what it resembles, what it is annotated as, 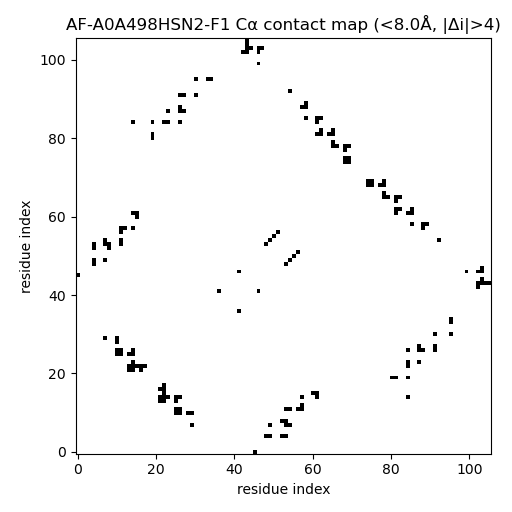and how it looks.

  · Structural nearest neighbors (via Foldseek easy-search vs the PDB). Reported per hit: target PDB id, E-value, and alignment TM-score. A TM-score above ~0.5 is the conventional threshold for 'same fold'.

  · Functional annotations link the protein to curated databases. InterPro entries identify conserved domains and families by matching the sequence against member-database signatures (Pfam, PROSITE, CDD, …). Gene Ontology (GO) terms describe molecular function, biological process, and cellular component in a controlled vocabulary. CATH places the structure in a hierarchical fold classification (Class/Architecture/Topology/Homologous-superfamily). The organism is the source species.

  · Plot images: a contact map (which residues are close in 3D, as an N×N binary image), a Ramachandran scatter (backbone torsion angles, revealing secondary-structure composition at a glance), and — for AlphaFold structures — a PAE heatmap (pairwise prediction confidence).

  · Structure images are PyMOL renders from six orthogonal camera directions. Cartoon representation draws helices as coils and strands as arrows; sticks shows the backbone as bonds; surface shows the solvent-excluded envelope. Rainbow coloring maps sequence position to hue (blue→red, N→C); chain coloring assigns a distinct color per polypeptide.